Protein AF-A0A7S1K147-F1 (afdb_monomer_lite)

pLDDT: mean 88.96, std 15.21, range [46.34, 98.56]

Foldseek 3Di:
DFDKDWAADPVRHTQAIDGDPDDAWADWDAAPPQWIWTAHFQQKIWIAHSRRHTDAIERQDNVLNVLRGFNHKDDYHAWIWTQHVVRWIWIANHNHYHPIDTDDRQVDPHAFPDKDWADDPPDDPVPDIWIWTAHPVGDITID

Radius of gyration: 15.66 Å; chains: 1; bounding box: 42×30×36 Å

Structure (mmCIF, N/CA/C/O backbone):
data_AF-A0A7S1K147-F1
#
_entry.id   AF-A0A7S1K147-F1
#
loop_
_atom_site.group_PDB
_atom_site.id
_atom_site.type_symbol
_atom_site.label_atom_id
_atom_site.label_alt_id
_atom_site.label_comp_id
_atom_site.label_asym_id
_atom_site.label_entity_id
_atom_site.label_seq_id
_atom_site.pdbx_PDB_ins_code
_atom_site.Cartn_x
_atom_site.Cartn_y
_atom_site.Cartn_z
_atom_site.occupancy
_atom_site.B_iso_or_equiv
_atom_site.auth_seq_id
_atom_site.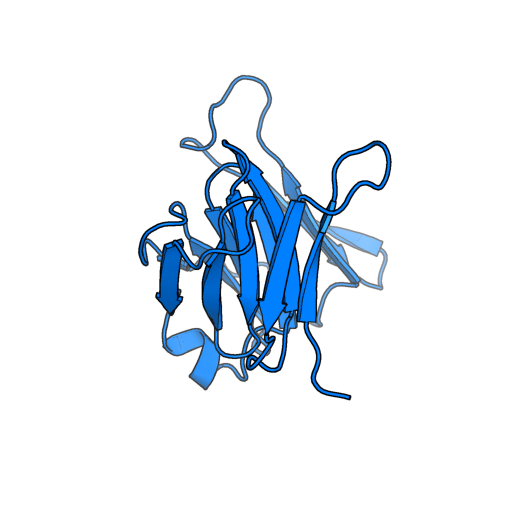auth_comp_id
_atom_site.auth_asym_id
_atom_site.auth_atom_id
_atom_site.pdbx_PDB_model_num
ATOM 1 N N . MET A 1 1 ? 15.847 -16.552 8.683 1.00 69.44 1 MET A N 1
ATOM 2 C CA . MET A 1 1 ? 16.103 -15.723 7.481 1.00 69.44 1 MET A CA 1
ATOM 3 C C . MET A 1 1 ? 15.431 -14.372 7.679 1.00 69.44 1 MET A C 1
ATOM 5 O O . MET A 1 1 ? 14.380 -14.348 8.306 1.00 69.44 1 MET A O 1
ATOM 9 N N . ARG A 1 2 ? 16.030 -13.261 7.226 1.00 85.56 2 ARG A N 1
ATOM 10 C CA . ARG A 1 2 ? 15.362 -11.944 7.244 1.00 85.56 2 ARG A CA 1
ATOM 11 C C . ARG A 1 2 ? 14.552 -11.795 5.948 1.00 85.56 2 ARG A C 1
ATOM 13 O O . ARG A 1 2 ? 15.102 -12.157 4.907 1.00 85.56 2 ARG A O 1
ATOM 20 N N . PRO A 1 3 ? 13.294 -11.325 5.989 1.00 93.75 3 PRO A N 1
ATOM 21 C CA . PRO A 1 3 ? 12.490 -11.163 4.781 1.00 93.75 3 PRO A CA 1
ATOM 22 C C . PRO A 1 3 ? 13.129 -10.142 3.824 1.00 93.75 3 PRO A C 1
ATOM 24 O O . PRO A 1 3 ? 13.904 -9.279 4.245 1.00 93.75 3 PRO A O 1
ATOM 27 N N . GLN A 1 4 ? 12.827 -10.259 2.531 1.00 95.81 4 GLN A N 1
ATOM 28 C CA . GLN A 1 4 ? 13.313 -9.358 1.482 1.00 95.81 4 GLN A CA 1
ATOM 29 C C . GLN A 1 4 ? 12.165 -8.952 0.564 1.00 95.81 4 GLN A C 1
ATOM 31 O O . GLN A 1 4 ? 11.303 -9.774 0.259 1.00 95.81 4 GLN A O 1
ATOM 36 N N . LEU A 1 5 ? 12.198 -7.705 0.101 1.00 97.00 5 LEU A N 1
ATOM 37 C CA . LEU A 1 5 ? 11.416 -7.262 -1.045 1.00 97.00 5 LEU A CA 1
ATOM 38 C C . LEU A 1 5 ? 12.221 -7.564 -2.303 1.00 97.00 5 LEU A C 1
ATOM 40 O O . LEU A 1 5 ? 13.369 -7.134 -2.403 1.00 97.00 5 LEU A O 1
ATOM 44 N N . GLN A 1 6 ? 11.629 -8.284 -3.249 1.00 97.50 6 GLN A N 1
ATOM 45 C CA . GLN A 1 6 ? 12.272 -8.657 -4.503 1.00 97.50 6 GLN A CA 1
ATOM 46 C C . GLN A 1 6 ? 11.328 -8.354 -5.658 1.00 97.50 6 GLN A C 1
ATOM 48 O O . GLN A 1 6 ? 10.154 -8.716 -5.622 1.00 97.50 6 GLN A O 1
ATOM 53 N N . THR A 1 7 ? 11.861 -7.713 -6.687 1.00 97.56 7 THR A N 1
ATOM 54 C CA . THR A 1 7 ? 11.151 -7.414 -7.930 1.00 97.56 7 THR A CA 1
ATOM 55 C C . THR A 1 7 ? 11.761 -8.214 -9.070 1.00 97.56 7 THR A C 1
ATOM 57 O O . THR A 1 7 ? 12.949 -8.558 -9.063 1.00 97.56 7 THR A O 1
ATOM 60 N N . TYR A 1 8 ? 10.942 -8.530 -10.067 1.00 97.50 8 TYR A N 1
ATOM 61 C CA . TYR A 1 8 ? 11.324 -9.385 -11.181 1.00 97.50 8 TYR A CA 1
ATOM 62 C C . TYR A 1 8 ? 10.763 -8.829 -12.481 1.00 97.50 8 TYR A C 1
ATOM 64 O O . TYR A 1 8 ? 9.696 -8.223 -12.499 1.00 97.50 8 TYR A O 1
ATOM 72 N N . THR A 1 9 ? 11.463 -9.078 -13.582 1.00 95.88 9 THR A N 1
ATOM 73 C CA . THR A 1 9 ? 10.887 -8.922 -14.915 1.00 95.88 9 THR A CA 1
ATOM 74 C C . THR A 1 9 ? 9.805 -9.976 -15.143 1.00 95.88 9 THR A C 1
ATOM 76 O O . THR A 1 9 ? 9.794 -11.022 -14.492 1.00 95.88 9 THR A O 1
ATOM 79 N N . ALA A 1 10 ? 8.961 -9.770 -16.155 1.00 94.06 10 ALA A N 1
ATOM 80 C CA . ALA A 1 10 ? 7.984 -10.773 -16.591 1.00 94.06 10 ALA A CA 1
ATOM 81 C C . ALA A 1 10 ? 8.624 -12.116 -17.014 1.00 94.06 10 ALA A C 1
ATOM 83 O O . ALA A 1 10 ? 7.976 -13.155 -16.960 1.00 94.06 10 ALA A O 1
ATOM 84 N N . ALA A 1 11 ? 9.910 -12.116 -17.389 1.00 97.19 11 ALA A N 1
ATOM 85 C CA . ALA A 1 11 ? 10.680 -13.327 -17.684 1.00 97.19 11 ALA A CA 1
ATOM 86 C C . ALA A 1 11 ? 11.268 -14.007 -16.426 1.00 97.19 11 ALA A C 1
ATOM 88 O O . ALA A 1 11 ? 12.048 -14.949 -16.543 1.00 97.19 11 ALA A O 1
ATOM 89 N N . GLY A 1 12 ? 10.959 -13.510 -15.224 1.00 96.25 12 GLY A N 1
ATOM 90 C CA . GLY A 1 12 ? 11.448 -14.053 -13.955 1.00 96.25 12 GLY A CA 1
ATOM 91 C C . GLY A 1 12 ? 12.878 -13.643 -13.588 1.00 96.25 12 GLY A C 1
ATOM 92 O O . GLY A 1 12 ? 13.459 -14.206 -12.660 1.00 96.25 12 GLY A O 1
ATOM 93 N N . ARG A 1 13 ? 13.479 -12.658 -14.275 1.00 97.56 13 ARG A N 1
ATOM 94 C CA . ARG A 1 13 ? 14.818 -12.158 -13.919 1.00 97.56 13 ARG A CA 1
ATOM 95 C C . ARG A 1 13 ? 14.701 -11.132 -12.801 1.00 97.56 13 ARG A C 1
ATOM 97 O O . ARG A 1 13 ? 13.975 -10.158 -12.954 1.00 97.56 13 ARG A O 1
ATOM 104 N N . ARG A 1 14 ? 15.449 -11.304 -11.708 1.00 97.50 14 ARG A N 1
ATOM 105 C CA . ARG A 1 14 ? 15.452 -10.332 -10.604 1.00 97.50 14 ARG A CA 1
ATOM 106 C C . ARG A 1 14 ? 15.920 -8.955 -11.092 1.00 97.50 14 ARG A C 1
ATOM 108 O O . ARG A 1 14 ? 16.956 -8.865 -11.751 1.00 97.50 14 ARG A O 1
ATOM 115 N N . LEU A 1 15 ? 15.155 -7.922 -10.752 1.00 96.50 15 LEU A N 1
ATOM 116 C CA . LEU A 1 15 ? 15.462 -6.516 -11.014 1.00 96.50 15 LEU A CA 1
ATOM 117 C C . LEU A 1 15 ? 16.140 -5.884 -9.799 1.00 96.50 15 LEU A C 1
ATOM 119 O O . LEU A 1 15 ? 17.274 -5.427 -9.900 1.00 96.50 15 LEU A O 1
ATOM 123 N N . GLY A 1 16 ? 15.477 -5.941 -8.644 1.00 96.50 16 GLY A N 1
ATOM 124 C CA . GLY A 1 16 ? 15.945 -5.367 -7.389 1.00 96.50 16 GLY A CA 1
ATOM 125 C C . GLY A 1 16 ? 15.789 -6.317 -6.206 1.00 96.50 16 GLY A C 1
ATOM 126 O O . GLY A 1 16 ? 15.089 -7.334 -6.264 1.00 96.50 16 GLY A O 1
ATOM 127 N N . SER A 1 17 ? 16.483 -5.994 -5.118 1.00 97.12 17 SER A N 1
ATOM 128 C CA . SER A 1 17 ? 16.242 -6.596 -3.810 1.00 97.12 17 SER A CA 1
ATOM 129 C C . SER A 1 17 ? 16.576 -5.602 -2.709 1.00 97.12 17 SER A C 1
ATOM 131 O O . SER A 1 17 ? 17.611 -4.940 -2.766 1.00 97.12 17 SER A O 1
ATOM 133 N N . ALA A 1 18 ? 15.733 -5.544 -1.685 1.00 96.69 18 ALA A N 1
ATOM 134 C CA . ALA A 1 18 ? 15.985 -4.781 -0.473 1.00 96.69 18 ALA A CA 1
ATOM 135 C C . ALA A 1 18 ? 15.647 -5.623 0.760 1.00 96.69 18 ALA A C 1
ATOM 137 O O . ALA A 1 18 ? 14.752 -6.474 0.740 1.00 96.69 18 ALA A O 1
ATOM 138 N N . GLN A 1 19 ? 16.358 -5.385 1.863 1.00 96.06 19 GLN A N 1
ATOM 139 C CA . GLN A 1 19 ? 16.016 -6.019 3.130 1.00 96.06 19 GLN A CA 1
ATOM 140 C C . GLN A 1 19 ? 14.651 -5.506 3.603 1.00 96.06 19 GLN A C 1
ATOM 142 O O . GLN A 1 19 ? 14.453 -4.303 3.752 1.00 96.06 19 GLN A O 1
ATOM 147 N N . TRP A 1 20 ? 13.728 -6.421 3.892 1.00 95.69 20 TRP A N 1
ATOM 148 C CA . TRP A 1 20 ? 12.417 -6.064 4.413 1.00 95.69 20 TRP A CA 1
ATOM 149 C C . TRP A 1 20 ? 12.479 -5.952 5.934 1.00 95.69 20 TRP A C 1
ATOM 151 O O . TRP A 1 20 ? 12.767 -6.922 6.640 1.00 95.69 20 TRP A O 1
ATOM 161 N N . THR A 1 21 ? 12.242 -4.750 6.447 1.00 93.88 21 THR A N 1
ATOM 162 C CA . THR A 1 21 ? 12.240 -4.453 7.890 1.00 93.88 21 THR A CA 1
ATOM 163 C C . THR A 1 21 ? 10.858 -4.058 8.405 1.00 93.88 21 THR A C 1
ATOM 165 O O . THR A 1 21 ? 10.677 -3.900 9.611 1.00 93.88 21 THR A O 1
ATOM 168 N N . PHE A 1 22 ? 9.881 -3.928 7.507 1.00 94.31 22 PHE A N 1
ATOM 169 C CA . PHE A 1 22 ? 8.527 -3.497 7.827 1.00 94.31 22 PHE A CA 1
ATOM 170 C C . PHE A 1 22 ? 7.653 -4.676 8.266 1.00 94.31 22 PHE A C 1
ATOM 172 O O . PHE A 1 22 ? 7.916 -5.840 7.951 1.00 94.31 22 PHE A O 1
ATOM 179 N N . ARG A 1 23 ? 6.595 -4.379 9.016 1.00 94.19 23 ARG A N 1
ATOM 180 C CA . ARG A 1 23 ? 5.638 -5.363 9.535 1.00 94.19 23 ARG A CA 1
ATOM 181 C C . ARG A 1 23 ? 4.233 -4.958 9.118 1.00 94.19 23 ARG A C 1
ATOM 183 O O . ARG A 1 23 ? 4.029 -3.808 8.766 1.00 94.19 23 ARG A O 1
ATOM 190 N N . GLU A 1 24 ? 3.298 -5.903 9.183 1.00 95.69 24 GLU A N 1
ATOM 191 C CA . GLU A 1 24 ? 1.868 -5.637 8.955 1.00 95.69 24 GLU A CA 1
ATOM 192 C C . GLU A 1 24 ? 1.580 -5.050 7.568 1.00 95.69 24 GLU A C 1
ATOM 194 O O . GLU A 1 24 ? 0.862 -4.069 7.424 1.00 95.69 24 GLU A O 1
ATOM 199 N N . LEU A 1 25 ? 2.167 -5.653 6.531 1.00 97.50 25 LEU A N 1
ATOM 200 C CA . LEU A 1 25 ? 1.823 -5.342 5.148 1.00 97.50 25 LEU A CA 1
ATOM 201 C C . LEU A 1 25 ? 0.375 -5.774 4.873 1.00 97.50 25 LEU A C 1
ATOM 203 O O . LEU A 1 25 ? 0.051 -6.951 5.021 1.00 97.50 25 LEU A O 1
ATOM 207 N N . ILE A 1 26 ? -0.462 -4.827 4.455 1.00 98.00 26 ILE A N 1
ATOM 208 C CA . ILE A 1 26 ? -1.872 -5.046 4.111 1.00 98.00 26 ILE A CA 1
ATOM 209 C C . ILE A 1 26 ? -2.047 -5.228 2.606 1.00 98.00 26 ILE A C 1
ATOM 211 O O . ILE A 1 26 ? -2.750 -6.139 2.177 1.00 98.00 26 ILE A O 1
ATOM 215 N N . ALA A 1 27 ? -1.400 -4.380 1.806 1.00 97.38 27 ALA A N 1
ATOM 216 C CA . ALA A 1 27 ? -1.459 -4.442 0.350 1.00 97.38 27 ALA A CA 1
ATOM 217 C C . ALA A 1 27 ? -0.092 -4.126 -0.260 1.00 97.38 27 ALA A C 1
ATOM 219 O O . ALA A 1 27 ? 0.655 -3.299 0.268 1.00 97.38 27 ALA A O 1
ATOM 220 N N . MET A 1 28 ? 0.216 -4.791 -1.372 1.00 97.50 28 MET A N 1
ATOM 221 C CA . MET A 1 28 ? 1.384 -4.538 -2.209 1.00 97.50 28 MET A CA 1
ATOM 222 C C . MET A 1 28 ? 0.948 -4.643 -3.667 1.00 97.50 28 MET A C 1
ATOM 224 O O . MET A 1 28 ? 0.628 -5.738 -4.126 1.00 97.50 28 MET A O 1
ATOM 228 N N . GLU A 1 29 ? 0.932 -3.523 -4.380 1.00 96.75 29 GLU A N 1
ATOM 229 C CA . GLU A 1 29 ? 0.466 -3.459 -5.767 1.00 96.75 29 GLU A CA 1
ATOM 230 C C . GLU A 1 29 ? 1.299 -2.459 -6.570 1.00 96.75 29 GLU A C 1
ATOM 232 O O . GLU A 1 29 ? 1.891 -1.528 -6.019 1.00 96.75 29 GLU A O 1
ATOM 237 N N . TRP A 1 30 ? 1.360 -2.676 -7.882 1.00 95.31 30 TRP A N 1
ATOM 238 C CA . TRP A 1 30 ? 1.946 -1.717 -8.810 1.00 95.31 30 TRP A CA 1
ATOM 239 C C . TRP A 1 30 ? 0.931 -0.620 -9.121 1.00 95.31 30 TRP A C 1
ATOM 241 O O . TRP A 1 30 ? -0.227 -0.912 -9.413 1.00 95.31 30 TRP A O 1
ATOM 251 N N . ALA A 1 31 ? 1.392 0.620 -9.065 1.00 93.00 31 ALA A N 1
ATOM 252 C CA . ALA A 1 31 ? 0.698 1.800 -9.550 1.00 93.00 31 ALA A CA 1
ATOM 253 C C . ALA A 1 31 ? 1.263 2.215 -10.921 1.00 93.00 31 ALA A C 1
ATOM 255 O O . ALA A 1 31 ? 2.116 1.523 -11.492 1.00 93.00 31 ALA A O 1
ATOM 256 N N . ASP A 1 32 ? 0.794 3.348 -11.442 1.00 87.50 32 ASP A N 1
ATOM 257 C CA . ASP A 1 32 ? 1.352 3.942 -12.657 1.00 87.50 32 ASP A CA 1
ATOM 258 C C . ASP A 1 32 ? 2.871 4.188 -12.533 1.00 87.50 32 ASP A C 1
ATOM 260 O O . ASP A 1 32 ? 3.436 4.263 -11.440 1.00 87.50 32 ASP A O 1
ATOM 264 N N . GLU A 1 33 ? 3.545 4.302 -13.681 1.00 86.88 33 GLU A N 1
ATOM 265 C CA . GLU A 1 33 ? 4.978 4.636 -13.772 1.00 86.88 33 GLU A CA 1
ATOM 266 C C . GLU A 1 33 ? 5.921 3.670 -13.021 1.00 86.88 33 GLU A C 1
ATOM 268 O O . GLU A 1 33 ? 6.988 4.062 -12.554 1.00 86.88 33 GLU A O 1
ATOM 273 N N . GLU A 1 34 ? 5.552 2.386 -12.927 1.00 91.06 34 GLU A N 1
ATOM 274 C CA . GLU A 1 34 ? 6.364 1.336 -12.282 1.00 91.06 34 GLU A CA 1
ATOM 275 C C . GLU A 1 34 ? 6.665 1.617 -10.797 1.00 91.06 34 GLU A C 1
ATOM 277 O O . GLU A 1 34 ? 7.690 1.190 -10.252 1.00 91.06 34 GLU A O 1
ATOM 282 N N . VAL A 1 35 ? 5.752 2.314 -10.117 1.00 95.94 35 VAL A N 1
ATOM 283 C CA . VAL A 1 35 ? 5.836 2.558 -8.677 1.00 95.94 35 VAL A CA 1
ATOM 284 C C . VAL A 1 35 ? 5.198 1.392 -7.926 1.00 95.94 35 VAL A C 1
ATOM 286 O O . VAL A 1 35 ? 4.008 1.117 -8.061 1.00 95.94 35 VAL A O 1
ATOM 289 N N . LEU A 1 36 ? 5.974 0.708 -7.087 1.00 97.62 36 LEU A N 1
ATOM 290 C CA . LEU A 1 36 ? 5.449 -0.313 -6.184 1.00 97.62 36 LEU A CA 1
ATOM 291 C C . LEU A 1 36 ? 4.933 0.347 -4.905 1.00 97.62 36 LEU A C 1
ATOM 293 O O . LEU A 1 36 ? 5.707 0.928 -4.143 1.00 97.62 36 LEU A O 1
ATOM 297 N N . VAL A 1 37 ? 3.641 0.215 -4.632 1.00 98.44 37 VAL A N 1
ATOM 298 C CA . VAL A 1 37 ? 2.985 0.781 -3.452 1.00 98.44 37 VAL A CA 1
ATOM 299 C C . VAL A 1 37 ? 2.797 -0.304 -2.400 1.00 98.44 37 VAL A C 1
ATOM 301 O O . VAL A 1 37 ? 2.290 -1.385 -2.683 1.00 98.44 37 VAL A O 1
ATOM 304 N N . CYS A 1 38 ? 3.199 -0.015 -1.167 1.00 98.38 38 CYS A N 1
ATOM 305 C CA . CYS A 1 38 ? 2.994 -0.863 0.002 1.00 98.38 38 CYS A CA 1
ATOM 306 C C . CYS A 1 38 ? 2.176 -0.108 1.048 1.00 98.38 38 CYS A C 1
ATOM 308 O O . CYS A 1 38 ? 2.564 0.982 1.475 1.00 98.38 38 CYS A O 1
ATOM 310 N N . VAL A 1 39 ? 1.077 -0.711 1.493 1.00 98.56 39 VAL A N 1
ATOM 311 C CA . VAL A 1 39 ? 0.194 -0.168 2.531 1.00 98.56 39 VAL A CA 1
ATOM 312 C C . VAL A 1 39 ? 0.329 -1.000 3.800 1.00 98.56 39 VAL A C 1
ATOM 314 O O . VAL A 1 39 ? 0.277 -2.229 3.736 1.00 98.56 39 VAL A O 1
ATOM 317 N N . PHE A 1 40 ? 0.486 -0.344 4.948 1.00 98.44 40 PHE A N 1
ATOM 318 C CA . PHE A 1 40 ? 0.733 -0.986 6.239 1.00 98.44 40 PHE A CA 1
ATOM 319 C C . PHE A 1 40 ? -0.432 -0.819 7.219 1.00 98.44 40 PHE A C 1
ATOM 321 O O . PHE A 1 40 ? -1.254 0.090 7.089 1.00 98.44 40 PHE A O 1
ATOM 328 N N . GLY A 1 41 ? -0.498 -1.710 8.211 1.00 98.31 41 GLY A N 1
ATOM 329 C CA . GLY A 1 41 ? -1.582 -1.787 9.195 1.00 98.31 41 GLY A CA 1
ATOM 330 C C . GLY A 1 41 ? -1.769 -0.517 10.027 1.00 98.31 41 GLY A C 1
ATOM 331 O O . GLY A 1 41 ? -2.877 -0.226 10.462 1.00 98.31 41 GLY A O 1
ATOM 332 N N . ASP A 1 42 ? -0.730 0.295 10.198 1.00 97.31 42 ASP A N 1
ATOM 333 C CA . ASP A 1 42 ? -0.794 1.578 10.904 1.00 97.31 42 ASP A CA 1
ATOM 334 C C . ASP A 1 42 ? -1.285 2.752 10.034 1.00 97.31 42 ASP A C 1
ATOM 336 O O . ASP A 1 42 ? -1.411 3.870 10.531 1.00 97.31 42 ASP A O 1
ATOM 340 N N . GLY A 1 43 ? -1.593 2.512 8.755 1.00 98.12 43 GLY A N 1
ATOM 341 C CA . GLY A 1 43 ? -2.010 3.546 7.805 1.00 98.12 43 GLY A CA 1
ATOM 342 C C . GLY A 1 43 ? -0.851 4.247 7.097 1.00 98.12 43 GLY A C 1
ATOM 343 O O . GLY A 1 43 ? -1.083 5.227 6.383 1.00 98.12 43 GLY A O 1
ATOM 344 N N . VAL A 1 44 ? 0.384 3.765 7.270 1.00 98.44 44 VAL A N 1
ATOM 345 C CA . VAL A 1 44 ? 1.533 4.235 6.495 1.00 98.44 44 VAL A CA 1
ATOM 346 C C . VAL A 1 44 ? 1.490 3.647 5.088 1.00 98.44 44 VAL A C 1
ATOM 348 O O . VAL A 1 44 ? 1.252 2.456 4.888 1.00 98.44 44 VAL A O 1
ATOM 351 N N . VAL A 1 45 ? 1.780 4.492 4.106 1.00 98.56 45 VAL A N 1
ATOM 352 C CA . VAL A 1 45 ? 2.055 4.104 2.724 1.00 98.56 45 VAL A CA 1
ATOM 353 C C . VAL A 1 45 ? 3.540 4.306 2.467 1.00 98.56 45 VAL A C 1
ATOM 355 O O . VAL A 1 45 ? 4.108 5.327 2.860 1.00 98.56 45 VAL A O 1
ATOM 358 N N . ARG A 1 46 ? 4.177 3.333 1.814 1.00 98.44 46 ARG A N 1
ATOM 359 C CA . ARG A 1 46 ? 5.535 3.457 1.272 1.00 98.44 46 ARG A CA 1
ATOM 360 C C . ARG A 1 46 ? 5.521 3.128 -0.204 1.00 98.44 46 ARG A C 1
ATOM 362 O O . ARG A 1 46 ? 4.865 2.171 -0.608 1.00 98.44 46 ARG A O 1
ATOM 369 N N . THR A 1 47 ? 6.288 3.877 -0.974 1.00 98.12 47 THR A N 1
ATOM 370 C CA . THR A 1 47 ? 6.504 3.595 -2.388 1.00 98.12 47 THR A CA 1
ATOM 371 C C . THR A 1 47 ? 7.941 3.195 -2.648 1.00 98.12 47 THR A C 1
ATOM 373 O O . THR A 1 47 ? 8.864 3.652 -1.966 1.00 98.12 47 THR A O 1
ATOM 376 N N . PHE A 1 48 ? 8.123 2.320 -3.629 1.00 98.12 48 PHE A N 1
ATOM 377 C CA . PHE A 1 48 ? 9.422 1.835 -4.058 1.00 98.12 48 PHE A CA 1
ATOM 378 C C . PHE A 1 48 ? 9.527 1.878 -5.578 1.00 98.12 48 PHE A C 1
ATOM 380 O O . PHE A 1 48 ? 8.544 1.632 -6.275 1.00 98.12 48 PHE A O 1
ATOM 387 N N . SER A 1 49 ? 10.731 2.130 -6.083 1.00 97.12 49 SER A N 1
ATOM 388 C CA . SER A 1 49 ? 11.036 1.935 -7.498 1.00 97.12 49 SER A CA 1
ATOM 389 C C . SER A 1 49 ? 11.054 0.443 -7.844 1.00 97.12 49 SER A C 1
ATOM 391 O O . SER A 1 49 ? 11.175 -0.423 -6.967 1.00 97.12 49 SER A O 1
ATOM 393 N N . ALA A 1 50 ? 11.045 0.120 -9.139 1.00 96.31 50 ALA A N 1
ATOM 394 C CA . ALA A 1 50 ? 11.229 -1.249 -9.618 1.00 96.31 50 ALA A CA 1
ATOM 395 C C . ALA A 1 50 ? 12.559 -1.897 -9.171 1.00 96.31 50 ALA A C 1
ATOM 397 O O . ALA A 1 50 ? 12.685 -3.121 -9.210 1.00 96.31 50 ALA A O 1
ATOM 398 N N . LEU A 1 51 ? 13.543 -1.114 -8.711 1.00 97.19 51 LEU A N 1
ATOM 399 C CA . LEU A 1 51 ? 14.819 -1.593 -8.162 1.00 97.19 51 LEU A CA 1
ATOM 400 C C . LEU A 1 51 ? 14.797 -1.784 -6.633 1.00 97.19 51 LEU A C 1
ATOM 402 O O . LEU A 1 51 ? 15.833 -2.077 -6.036 1.00 97.19 51 LEU A O 1
ATOM 406 N N . CYS A 1 52 ? 13.619 -1.688 -6.009 1.00 97.44 52 CYS A N 1
ATOM 407 C CA . CYS A 1 52 ? 13.396 -1.754 -4.561 1.00 97.44 52 CYS A CA 1
ATOM 408 C C . CYS A 1 52 ? 13.973 -0.560 -3.773 1.00 97.44 52 CYS A C 1
ATOM 410 O O . CYS A 1 52 ? 14.212 -0.678 -2.569 1.00 97.44 52 CYS A O 1
ATOM 412 N N . GLU A 1 53 ? 14.187 0.590 -4.414 1.00 97.19 53 GLU A N 1
ATOM 413 C CA . GLU A 1 53 ? 14.624 1.814 -3.731 1.00 97.19 53 GLU A CA 1
ATOM 414 C C . GLU A 1 53 ? 13.408 2.530 -3.148 1.00 97.19 53 GLU A C 1
ATOM 416 O O . GLU A 1 53 ? 12.434 2.762 -3.858 1.00 97.19 53 GLU A O 1
ATOM 421 N N . GLN A 1 54 ? 13.438 2.880 -1.860 1.00 97.31 54 GLN A N 1
ATOM 422 C CA . GLN A 1 54 ? 12.321 3.595 -1.238 1.00 97.31 54 GLN A CA 1
ATOM 423 C C . GLN A 1 54 ? 12.236 5.026 -1.788 1.00 97.31 54 GLN A C 1
ATOM 425 O O . GLN A 1 54 ? 13.207 5.773 -1.699 1.00 97.31 54 GLN A O 1
ATOM 430 N N . MET A 1 55 ? 11.063 5.411 -2.290 1.00 97.31 55 MET A N 1
ATOM 431 C CA . MET A 1 55 ? 10.808 6.725 -2.883 1.00 97.31 55 MET A CA 1
ATOM 432 C C . MET A 1 55 ? 10.144 7.665 -1.871 1.00 97.31 55 MET A C 1
ATOM 434 O O . MET A 1 55 ? 10.762 8.621 -1.405 1.00 97.31 55 MET A O 1
ATOM 438 N N . HIS A 1 56 ? 8.911 7.360 -1.460 1.00 98.00 56 HIS A N 1
ATOM 439 C CA . HIS A 1 56 ? 8.141 8.170 -0.515 1.00 98.00 56 HIS A CA 1
ATOM 440 C C . HIS A 1 56 ? 7.619 7.327 0.648 1.00 98.00 56 HIS A C 1
ATOM 442 O O . HIS A 1 56 ? 7.459 6.109 0.545 1.00 98.00 56 HIS A O 1
ATOM 448 N N . PHE A 1 57 ? 7.348 7.986 1.775 1.00 97.69 57 PHE A N 1
ATOM 449 C CA . PHE A 1 57 ? 6.580 7.402 2.866 1.00 97.69 57 PHE A CA 1
ATOM 450 C C . PHE A 1 57 ? 5.748 8.476 3.562 1.00 97.69 57 PHE A C 1
ATOM 452 O O . PHE A 1 57 ? 6.226 9.588 3.783 1.00 97.69 57 PHE A O 1
ATOM 459 N N . PHE A 1 58 ? 4.512 8.146 3.917 1.00 98.44 58 PHE A N 1
ATOM 460 C CA . PHE A 1 58 ? 3.622 9.057 4.633 1.00 98.44 58 PHE A CA 1
ATOM 461 C C . PHE A 1 58 ? 2.525 8.278 5.362 1.00 98.44 58 PHE A C 1
ATOM 463 O O . PHE A 1 58 ? 2.130 7.197 4.928 1.00 98.44 58 PHE A O 1
ATOM 470 N N . THR A 1 59 ? 2.015 8.837 6.458 1.00 98.31 59 THR A N 1
ATOM 471 C CA . THR A 1 59 ? 0.772 8.369 7.086 1.00 98.31 59 THR A CA 1
ATOM 472 C C . THR A 1 59 ? -0.408 8.980 6.339 1.00 98.31 59 THR A C 1
ATOM 474 O O . THR A 1 59 ? -0.429 10.193 6.138 1.00 98.31 59 THR A O 1
ATOM 477 N N . VAL A 1 60 ? -1.390 8.173 5.929 1.00 98.31 60 VAL A N 1
ATOM 478 C CA . VAL A 1 60 ? -2.562 8.680 5.188 1.00 98.31 60 VAL A CA 1
ATOM 479 C C . VAL A 1 60 ? -3.414 9.604 6.061 1.00 98.31 60 VAL A C 1
ATOM 481 O O . VAL A 1 60 ? -3.705 10.731 5.671 1.00 98.31 60 VAL A O 1
ATOM 484 N N . ASP A 1 61 ? -3.801 9.140 7.250 1.00 97.94 61 ASP A N 1
ATOM 485 C CA . ASP A 1 61 ? -4.517 9.921 8.262 1.00 97.94 61 ASP A CA 1
ATOM 486 C C . ASP A 1 61 ? -4.300 9.275 9.638 1.00 97.94 61 ASP A C 1
ATOM 488 O O . ASP A 1 61 ? -4.550 8.082 9.817 1.00 97.94 61 ASP A O 1
ATOM 492 N N . GLU A 1 62 ? -3.861 10.054 10.628 1.00 97.31 62 GLU A N 1
ATOM 493 C CA . GLU A 1 62 ? -3.585 9.573 11.993 1.00 97.31 62 GLU A CA 1
ATOM 494 C C . GLU A 1 62 ? -4.820 8.963 12.685 1.00 97.31 62 GLU A C 1
ATOM 496 O O . GLU A 1 62 ? -4.696 8.158 13.612 1.00 97.31 62 GLU A O 1
ATOM 501 N N . ARG A 1 63 ? -6.039 9.297 12.231 1.00 97.75 63 ARG A N 1
ATOM 502 C CA . ARG A 1 63 ? -7.276 8.690 12.746 1.00 97.75 63 ARG A CA 1
ATOM 503 C C . ARG A 1 63 ? -7.328 7.185 12.507 1.00 97.75 63 ARG A C 1
ATOM 505 O O . ARG A 1 63 ? -7.885 6.489 13.347 1.00 97.75 63 ARG A O 1
ATOM 512 N N . ILE A 1 64 ? -6.731 6.684 11.425 1.00 98.19 64 ILE A N 1
ATOM 513 C CA . ILE A 1 64 ? -6.747 5.256 11.070 1.00 98.19 64 ILE A CA 1
ATOM 514 C C . ILE A 1 64 ? -6.155 4.417 12.204 1.00 98.19 64 ILE A C 1
ATOM 516 O O . ILE A 1 64 ? -6.729 3.404 12.601 1.00 98.19 64 ILE A O 1
ATOM 520 N N . LYS A 1 65 ? -5.047 4.876 12.792 1.00 95.94 65 LYS A N 1
ATOM 521 C CA . LYS A 1 65 ? -4.407 4.206 13.925 1.00 95.94 65 LYS A CA 1
ATOM 522 C C . LYS A 1 65 ? -5.313 4.164 15.159 1.0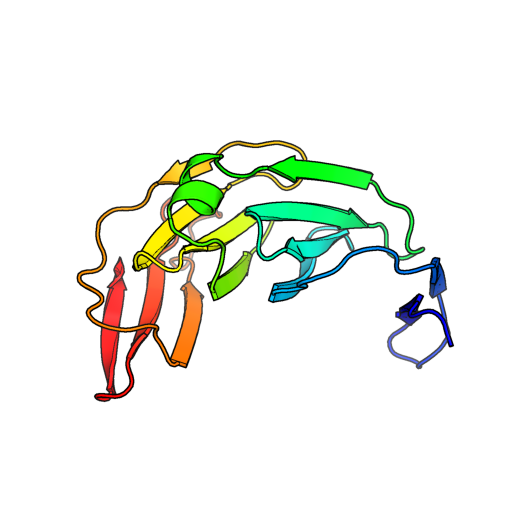0 95.94 65 LYS A C 1
ATOM 524 O O . LYS A 1 65 ? -5.409 3.130 15.815 1.00 95.94 65 LYS A O 1
ATOM 529 N N . ASN A 1 66 ? -6.017 5.261 15.446 1.00 97.00 66 ASN A N 1
ATOM 530 C CA . ASN A 1 66 ? -6.986 5.333 16.549 1.00 97.00 66 ASN A CA 1
ATOM 531 C C . ASN A 1 66 ? -8.235 4.473 16.297 1.00 97.00 66 ASN A C 1
ATOM 533 O O . ASN A 1 66 ? -8.908 4.066 17.240 1.00 97.00 66 ASN A O 1
ATOM 537 N N . GLU A 1 67 ? -8.532 4.179 15.034 1.00 97.94 67 GLU A N 1
ATOM 538 C CA . GLU A 1 67 ? -9.621 3.308 14.595 1.00 97.94 67 GLU A CA 1
ATOM 539 C C . GLU A 1 67 ? -9.219 1.823 14.530 1.00 97.94 67 GLU A C 1
ATOM 541 O O . GLU A 1 67 ? -9.965 1.019 13.980 1.00 97.94 67 GLU A O 1
ATOM 546 N N . GLY A 1 68 ? -8.066 1.449 15.100 1.00 97.62 68 GLY A N 1
ATOM 547 C CA . GLY A 1 68 ? -7.584 0.064 15.156 1.00 97.62 68 GLY A CA 1
ATOM 548 C C . GLY A 1 68 ? -6.744 -0.366 13.952 1.00 97.62 68 GLY A C 1
ATOM 549 O O . GLY A 1 68 ? -6.450 -1.551 13.818 1.00 97.62 68 GLY A O 1
ATOM 550 N N . GLY A 1 69 ? -6.340 0.580 13.102 1.00 98.38 69 GLY A N 1
ATOM 551 C CA . GLY A 1 69 ? -5.497 0.329 11.940 1.00 98.38 69 GLY A CA 1
ATOM 552 C C . GLY A 1 69 ? -6.278 -0.029 10.680 1.00 98.38 69 GLY A C 1
ATOM 553 O O . GLY A 1 69 ? -7.509 -0.038 10.652 1.00 98.38 69 GLY A O 1
ATOM 554 N N . VAL A 1 70 ? -5.535 -0.292 9.612 1.00 98.50 70 VAL A N 1
ATOM 555 C CA . VAL A 1 70 ? -6.039 -0.691 8.298 1.00 98.50 70 VAL A CA 1
ATOM 556 C C . VAL A 1 70 ? -6.326 -2.186 8.302 1.00 98.50 70 VAL A C 1
ATOM 558 O O . VAL A 1 70 ? -5.456 -2.986 8.636 1.00 98.50 70 VAL A O 1
ATOM 561 N N . ILE A 1 71 ? -7.525 -2.570 7.868 1.00 97.94 71 ILE A N 1
ATOM 562 C CA . ILE A 1 71 ? -7.901 -3.980 7.690 1.00 97.94 71 ILE A CA 1
ATOM 563 C C . ILE A 1 71 ? -7.889 -4.412 6.225 1.00 97.94 71 ILE A C 1
ATOM 565 O O . ILE A 1 71 ? -7.684 -5.589 5.941 1.00 97.94 71 ILE A O 1
ATOM 569 N N . GLN A 1 72 ? -8.096 -3.478 5.295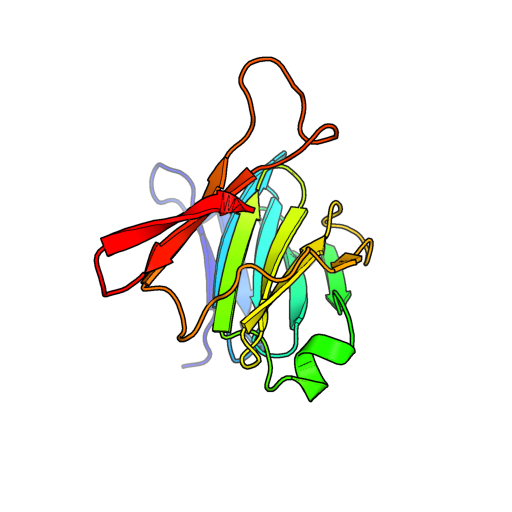 1.00 97.88 72 GLN A N 1
ATOM 570 C CA . GLN A 1 72 ? -8.011 -3.705 3.853 1.00 97.88 72 GLN A CA 1
ATOM 571 C C . GLN A 1 72 ? -7.599 -2.419 3.139 1.00 97.88 72 GLN A C 1
ATOM 573 O O . GLN A 1 72 ? -7.911 -1.320 3.600 1.00 97.88 72 GLN A O 1
ATOM 578 N N . ALA A 1 73 ? -6.933 -2.560 1.996 1.00 97.94 73 ALA A N 1
ATOM 579 C CA . ALA A 1 73 ? -6.571 -1.442 1.141 1.00 97.94 73 ALA A CA 1
ATOM 580 C C . ALA A 1 73 ? -6.635 -1.834 -0.340 1.00 97.94 73 ALA A C 1
ATOM 582 O O . ALA A 1 73 ? -6.451 -3.002 -0.678 1.00 97.94 73 ALA A O 1
ATOM 583 N N . CYS A 1 74 ? -6.873 -0.846 -1.198 1.00 96.62 74 CYS A N 1
ATOM 584 C CA . CYS A 1 74 ? -6.788 -0.959 -2.652 1.00 96.62 74 CYS A CA 1
ATOM 585 C C . CYS A 1 74 ? -5.845 0.124 -3.169 1.00 96.62 74 CYS A C 1
ATOM 587 O O . CYS A 1 74 ? -5.983 1.283 -2.765 1.00 96.62 74 CYS A O 1
ATOM 589 N N . VAL A 1 75 ? -4.929 -0.230 -4.066 1.00 95.31 75 VAL A N 1
ATOM 590 C CA . VAL A 1 75 ? -4.158 0.750 -4.833 1.00 95.31 75 VAL A CA 1
ATOM 591 C C . VAL A 1 75 ? -4.898 1.000 -6.146 1.00 95.31 75 VAL A C 1
ATOM 593 O O . VAL A 1 75 ? -5.537 0.110 -6.703 1.00 95.31 75 VAL A O 1
ATOM 596 N N . PHE A 1 76 ? -4.885 2.240 -6.613 1.00 90.94 76 PHE A N 1
ATOM 597 C CA . PHE A 1 76 ? -5.463 2.634 -7.895 1.00 90.94 76 PHE A CA 1
ATOM 598 C C . PHE A 1 76 ? -4.592 3.723 -8.506 1.00 90.94 76 PHE A C 1
ATOM 600 O O . PHE A 1 76 ? -4.019 4.485 -7.738 1.00 90.94 76 PHE A O 1
ATOM 607 N N . ASP A 1 77 ? -4.522 3.829 -9.836 1.00 86.94 77 ASP A N 1
ATOM 608 C CA . ASP A 1 77 ? -3.785 4.846 -10.609 1.00 86.94 77 ASP A CA 1
ATOM 609 C C . ASP A 1 77 ? -2.609 5.487 -9.838 1.00 86.94 77 ASP A C 1
ATOM 611 O O . ASP A 1 77 ? -1.522 4.919 -9.765 1.00 86.94 77 ASP A O 1
ATOM 615 N N . ASN A 1 78 ? -2.859 6.628 -9.175 1.00 89.44 78 ASN A N 1
ATOM 616 C CA . ASN A 1 78 ? -1.897 7.353 -8.339 1.00 89.44 78 ASN A CA 1
ATOM 617 C C . ASN A 1 78 ? -2.393 7.594 -6.894 1.00 89.44 78 ASN A C 1
ATOM 619 O O . ASN A 1 78 ? -2.223 8.675 -6.320 1.00 89.44 78 ASN A O 1
ATOM 623 N N . GLY A 1 79 ? -3.057 6.611 -6.292 1.00 94.56 79 GLY A N 1
ATOM 624 C CA . GLY A 1 79 ? -3.651 6.731 -4.969 1.00 94.56 79 GLY A CA 1
ATOM 625 C C . GLY A 1 79 ? -3.951 5.405 -4.282 1.00 94.56 79 GLY A C 1
ATOM 626 O O .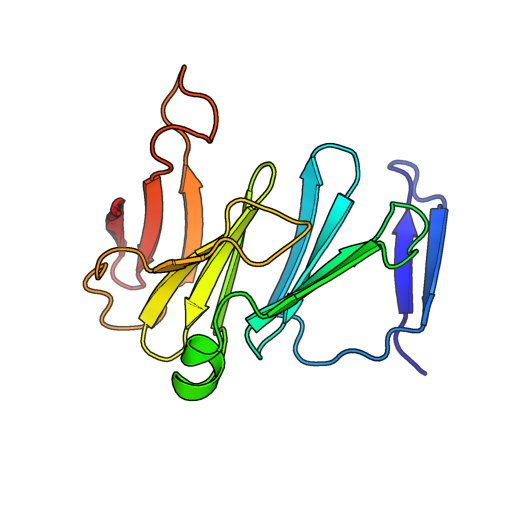 GLY A 1 79 ? -3.696 4.316 -4.792 1.00 94.56 79 GLY A O 1
ATOM 627 N N . VAL A 1 80 ? -4.487 5.514 -3.069 1.00 97.38 80 VAL A N 1
ATOM 628 C CA . VAL A 1 80 ? -4.905 4.366 -2.261 1.00 97.38 80 VAL A CA 1
ATOM 629 C C . VAL A 1 80 ? -6.246 4.627 -1.592 1.00 97.38 80 VAL A C 1
ATOM 631 O O . VAL A 1 80 ? -6.536 5.751 -1.181 1.00 97.38 80 VAL A O 1
ATOM 634 N N . VAL A 1 81 ? -7.060 3.584 -1.449 1.00 97.88 81 VAL A N 1
ATOM 635 C CA . VAL A 1 81 ? -8.210 3.571 -0.538 1.00 97.88 81 VAL A CA 1
ATOM 636 C C . VAL A 1 81 ? -7.900 2.623 0.610 1.00 97.88 81 VAL A C 1
ATOM 638 O O . VAL A 1 81 ? -7.499 1.488 0.372 1.00 97.88 81 VAL A O 1
ATOM 641 N N . LEU A 1 82 ? -8.101 3.069 1.849 1.00 98.25 82 LEU A N 1
ATOM 642 C CA . LEU A 1 82 ? -7.950 2.259 3.054 1.00 98.25 82 LEU A CA 1
ATOM 643 C C . LEU A 1 82 ? -9.288 2.115 3.768 1.00 98.25 82 LEU A C 1
ATOM 645 O O . LEU A 1 82 ? -10.032 3.086 3.911 1.00 98.25 82 LEU A O 1
ATOM 649 N N . LEU A 1 83 ? -9.549 0.914 4.273 1.00 98.44 83 LEU A N 1
ATOM 650 C CA . LEU A 1 83 ? -10.622 0.619 5.211 1.00 98.44 83 LEU A CA 1
ATOM 651 C C . LEU A 1 83 ? -10.014 0.387 6.594 1.00 98.44 83 LEU A C 1
ATOM 653 O O . LEU A 1 83 ? -9.180 -0.507 6.762 1.00 98.44 83 LEU A O 1
ATOM 657 N N . SER A 1 84 ? -10.431 1.181 7.579 1.00 98.44 84 SER A N 1
ATOM 658 C CA . SER A 1 84 ? -10.009 1.007 8.971 1.00 98.44 84 SER A CA 1
ATOM 659 C C . SER A 1 84 ? -10.787 -0.106 9.681 1.00 98.44 84 SER A C 1
ATOM 661 O O . SER A 1 84 ? -11.859 -0.520 9.230 1.00 98.44 84 SER A O 1
ATOM 663 N N . ALA A 1 85 ? -10.295 -0.572 10.834 1.00 98.06 85 ALA A N 1
ATOM 664 C CA . ALA A 1 85 ? -11.006 -1.558 11.654 1.00 98.06 85 ALA A CA 1
ATOM 665 C C . ALA A 1 85 ? -12.350 -1.030 12.201 1.00 98.06 85 ALA A C 1
ATOM 667 O O . ALA A 1 85 ? -13.255 -1.819 12.470 1.00 98.06 85 ALA A O 1
ATOM 668 N N . ALA A 1 86 ? -12.529 0.296 12.273 1.00 97.56 86 ALA A N 1
ATOM 669 C CA . ALA A 1 86 ? -13.810 0.952 12.551 1.00 97.56 86 ALA A CA 1
ATOM 670 C C . ALA A 1 86 ? -14.748 1.052 11.326 1.00 97.56 86 ALA A C 1
ATOM 672 O O . ALA A 1 86 ? -15.758 1.756 11.383 1.00 97.56 86 ALA A O 1
ATOM 673 N N . LEU A 1 87 ? -14.416 0.367 10.226 1.00 97.44 87 LEU A N 1
ATOM 674 C CA . LEU A 1 87 ? -15.159 0.328 8.963 1.00 97.44 87 LEU A CA 1
ATOM 675 C C . LEU A 1 87 ? -15.317 1.697 8.286 1.00 97.44 87 LEU A C 1
ATOM 677 O O . LEU A 1 87 ? -16.315 1.965 7.617 1.00 97.44 87 LEU A O 1
ATOM 681 N N . ARG A 1 88 ? -14.323 2.576 8.448 1.00 97.75 88 ARG A N 1
ATOM 682 C CA . ARG A 1 88 ? -14.287 3.898 7.811 1.00 97.75 88 ARG A CA 1
ATOM 683 C C . ARG A 1 88 ? -13.343 3.879 6.621 1.00 97.75 88 ARG A C 1
ATOM 685 O O . ARG A 1 88 ? -12.269 3.286 6.682 1.00 97.75 88 ARG A O 1
ATOM 692 N N . LEU A 1 89 ? -13.752 4.557 5.556 1.00 97.75 89 LEU A N 1
ATOM 693 C CA . LEU A 1 89 ? -13.007 4.623 4.308 1.00 97.75 89 LEU A CA 1
ATOM 694 C C . LEU A 1 89 ? -12.219 5.928 4.195 1.00 97.75 89 LEU A C 1
ATOM 696 O O . LEU A 1 89 ? -12.734 7.015 4.472 1.00 97.75 89 LEU A O 1
ATOM 700 N N . TYR A 1 90 ? -10.978 5.806 3.742 1.00 98.00 90 TYR A N 1
ATOM 701 C CA . TYR A 1 90 ? -10.044 6.903 3.527 1.00 98.00 90 TYR A CA 1
ATOM 702 C C . TYR A 1 90 ? -9.462 6.781 2.127 1.00 98.00 90 TYR A C 1
ATOM 704 O O . TYR A 1 90 ? -8.868 5.758 1.810 1.00 98.00 90 TYR A O 1
ATOM 712 N N . ALA A 1 91 ? -9.611 7.809 1.300 1.00 97.00 91 ALA A N 1
ATOM 713 C CA . ALA A 1 91 ? -9.001 7.872 -0.021 1.00 97.00 91 ALA A CA 1
ATOM 714 C C . ALA A 1 91 ? -7.851 8.877 -0.013 1.00 97.00 91 ALA A C 1
ATOM 716 O O . ALA A 1 91 ? -8.030 10.023 0.394 1.00 97.00 91 ALA A O 1
ATOM 717 N N . ASN A 1 92 ? -6.677 8.468 -0.478 1.00 97.12 92 ASN A N 1
ATOM 718 C CA . ASN A 1 92 ? -5.523 9.335 -0.663 1.00 97.12 92 ASN A CA 1
ATOM 719 C C . ASN A 1 92 ? -5.185 9.403 -2.150 1.00 97.12 92 ASN A C 1
ATOM 721 O O . ASN A 1 92 ? -4.850 8.385 -2.745 1.00 97.12 92 ASN A O 1
ATOM 725 N N . PHE A 1 93 ? -5.247 10.593 -2.744 1.00 93.94 93 PHE A N 1
ATOM 726 C CA . PHE A 1 93 ? -5.101 10.787 -4.197 1.00 93.94 93 PHE A CA 1
ATOM 727 C C . PHE A 1 93 ? -3.674 11.170 -4.628 1.00 93.94 93 PHE A C 1
ATOM 729 O O . PHE A 1 93 ? -3.477 11.867 -5.622 1.00 93.94 93 PHE A O 1
ATOM 736 N N . SER A 1 94 ? -2.677 10.783 -3.832 1.00 94.38 94 SER A N 1
ATOM 737 C CA . SER A 1 94 ? -1.259 10.983 -4.129 1.00 94.38 94 SER A CA 1
ATOM 738 C C . SER A 1 94 ? -0.439 9.833 -3.550 1.00 94.38 94 SER A C 1
ATOM 740 O O . SER A 1 94 ? -0.716 9.363 -2.449 1.00 94.38 94 SER A O 1
ATOM 742 N N . LEU A 1 95 ? 0.604 9.404 -4.253 1.00 96.44 95 LEU A N 1
ATOM 743 C CA . LEU A 1 95 ? 1.573 8.425 -3.748 1.00 96.44 95 LEU A CA 1
ATOM 744 C C . LEU A 1 95 ? 2.863 9.064 -3.205 1.00 96.44 95 LEU A C 1
ATOM 746 O O . LEU A 1 95 ? 3.788 8.365 -2.793 1.00 96.44 95 LEU A O 1
ATOM 750 N N . GLU A 1 96 ? 2.918 10.395 -3.159 1.00 96.25 96 GLU A N 1
ATOM 751 C CA . GLU A 1 96 ? 4.082 11.156 -2.689 1.00 96.25 96 GLU A CA 1
ATOM 752 C C . GLU A 1 96 ? 3.870 11.752 -1.293 1.00 96.25 96 GLU A C 1
ATOM 754 O O . GLU A 1 96 ? 4.827 12.006 -0.560 1.00 96.25 96 GLU A O 1
ATOM 759 N N . ARG A 1 97 ? 2.612 12.036 -0.940 1.00 96.12 97 ARG A N 1
ATOM 760 C CA . ARG A 1 97 ? 2.231 12.758 0.279 1.00 96.12 97 ARG A CA 1
ATOM 761 C C . ARG A 1 97 ? 0.806 12.428 0.709 1.00 96.12 97 ARG A C 1
ATOM 763 O O . ARG A 1 97 ? -0.031 12.003 -0.089 1.00 96.12 97 ARG A O 1
ATOM 770 N N . ALA A 1 98 ? 0.509 12.737 1.966 1.00 96.94 98 ALA A N 1
ATOM 771 C CA . ALA A 1 98 ? -0.848 12.691 2.485 1.00 96.94 98 ALA A CA 1
ATOM 772 C C . ALA A 1 98 ? -1.718 13.778 1.824 1.00 96.94 98 ALA A C 1
ATOM 774 O O . ALA A 1 98 ? -1.489 14.977 1.984 1.00 96.94 98 ALA A O 1
ATOM 775 N N . GLN A 1 99 ? -2.720 13.337 1.073 1.00 94.56 99 GLN A N 1
AT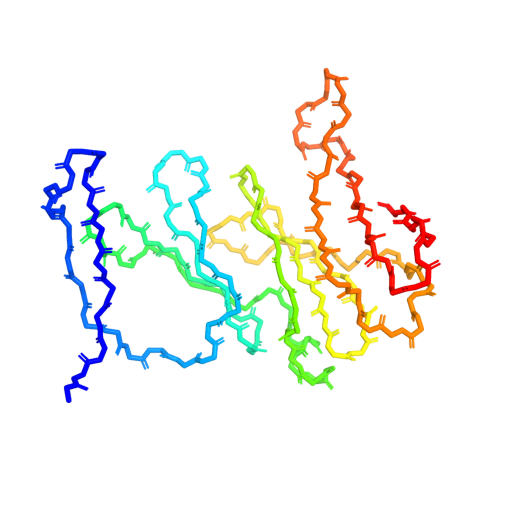OM 776 C CA . GLN A 1 99 ? -3.822 14.114 0.504 1.00 94.56 99 GLN A CA 1
ATOM 777 C C . GLN A 1 99 ? -5.110 13.319 0.711 1.00 94.56 99 GLN A C 1
ATOM 779 O O . GLN A 1 99 ? -5.789 12.899 -0.230 1.00 94.56 99 GLN A O 1
ATOM 784 N N . CYS A 1 100 ? -5.377 13.050 1.985 1.00 95.38 100 CYS A N 1
ATOM 785 C CA . CYS A 1 100 ? -6.446 12.177 2.416 1.00 95.38 100 CYS A CA 1
ATOM 786 C C . CYS A 1 100 ? -7.796 12.898 2.414 1.00 95.38 100 CYS A C 1
ATOM 788 O O . CYS A 1 100 ? -7.937 14.010 2.923 1.00 95.38 100 CYS A O 1
ATOM 790 N N . THR A 1 101 ? -8.803 12.211 1.893 1.00 96.00 101 THR A N 1
ATOM 791 C CA . THR A 1 101 ? -10.218 12.516 2.059 1.00 96.00 101 THR A CA 1
ATOM 792 C C . THR A 1 101 ? -10.884 11.324 2.730 1.00 96.00 101 THR A C 1
ATOM 794 O O . THR A 1 101 ? -10.874 10.212 2.201 1.00 96.00 101 THR A O 1
ATOM 797 N N . ARG A 1 102 ? -11.494 11.542 3.897 1.00 96.19 102 ARG A N 1
ATOM 798 C CA . ARG A 1 102 ? -12.377 10.538 4.497 1.00 96.19 102 ARG A CA 1
ATOM 799 C C . ARG A 1 102 ? -13.656 10.458 3.668 1.00 96.19 102 ARG A C 1
ATOM 801 O O . ARG A 1 102 ? -14.316 11.479 3.477 1.00 96.19 102 ARG A O 1
ATOM 808 N N . LEU A 1 103 ? -13.994 9.267 3.190 1.00 95.12 103 LEU A N 1
ATOM 809 C CA . LEU A 1 103 ? -15.195 9.052 2.388 1.00 95.12 103 LEU A CA 1
ATOM 810 C C . LEU A 1 103 ? -16.445 8.994 3.274 1.00 95.12 103 LEU A C 1
ATOM 812 O O . LEU A 1 103 ? -16.365 8.870 4.502 1.00 95.12 103 LEU A O 1
ATOM 816 N N . ALA A 1 104 ? -17.609 9.106 2.634 1.00 92.19 104 ALA A N 1
ATOM 817 C CA . ALA A 1 104 ? -18.891 8.941 3.302 1.00 92.19 104 ALA A CA 1
ATOM 818 C C . ALA A 1 104 ? -19.014 7.543 3.932 1.00 92.19 104 ALA A C 1
ATOM 820 O O . ALA A 1 104 ? -18.360 6.586 3.514 1.00 92.19 104 ALA A O 1
ATOM 821 N N . ASP A 1 105 ? -19.852 7.438 4.963 1.00 91.56 105 ASP A N 1
ATOM 822 C CA . ASP A 1 105 ? -20.133 6.157 5.603 1.00 91.56 105 ASP A CA 1
ATOM 823 C C . ASP A 1 105 ? -20.833 5.217 4.610 1.00 91.56 105 ASP A C 1
ATOM 825 O O . ASP A 1 105 ? -21.924 5.509 4.121 1.00 91.56 105 ASP A O 1
ATOM 829 N N . ALA A 1 106 ? -20.188 4.086 4.330 1.00 89.75 106 ALA A N 1
ATOM 830 C CA . ALA A 1 106 ? -20.682 3.055 3.427 1.00 89.75 106 ALA A CA 1
ATOM 831 C C . ALA A 1 106 ? -21.788 2.177 4.040 1.00 89.75 106 ALA A C 1
ATOM 833 O O . ALA A 1 106 ? -22.334 1.309 3.359 1.00 89.75 106 ALA A O 1
ATOM 834 N N . GLY A 1 107 ? -22.104 2.347 5.329 1.00 93.12 107 GLY A N 1
ATOM 835 C CA . GLY A 1 107 ? -23.088 1.529 6.036 1.00 93.12 107 GLY A CA 1
ATOM 836 C C . GLY A 1 107 ? -22.627 0.087 6.271 1.00 93.12 107 GLY A C 1
ATOM 837 O O . GLY A 1 107 ? -23.459 -0.808 6.454 1.00 93.12 107 GLY A O 1
ATOM 838 N N . LEU A 1 108 ? -21.311 -0.156 6.254 1.00 93.25 108 LEU A N 1
ATOM 839 C CA . LEU A 1 108 ? -20.732 -1.476 6.492 1.00 93.25 108 LEU A CA 1
ATOM 840 C C . LEU A 1 108 ? -20.976 -1.904 7.941 1.00 93.25 108 LEU A C 1
ATOM 842 O O . LEU A 1 108 ? -20.678 -1.182 8.888 1.00 93.25 108 LEU A O 1
ATOM 846 N N . ARG A 1 109 ? -21.506 -3.116 8.113 1.00 93.75 109 ARG A N 1
ATOM 847 C CA . ARG A 1 109 ? -21.762 -3.722 9.435 1.00 93.75 109 ARG A CA 1
ATOM 848 C C . ARG A 1 109 ? -20.664 -4.689 9.864 1.00 93.75 109 ARG A C 1
ATOM 850 O O . ARG A 1 109 ? -20.579 -5.053 11.032 1.00 93.75 109 ARG A O 1
ATOM 857 N N . SER A 1 110 ? -19.850 -5.118 8.910 1.00 94.06 110 SER A N 1
ATOM 858 C CA . SER A 1 110 ? -18.714 -6.011 9.089 1.00 94.06 110 SER A CA 1
ATOM 859 C C . SER A 1 110 ? -17.672 -5.722 8.006 1.00 94.06 110 SER A C 1
ATOM 861 O O . SER A 1 110 ? -18.027 -5.147 6.970 1.00 94.06 110 SER A O 1
ATOM 863 N N . PRO A 1 111 ? -16.414 -6.156 8.189 1.00 93.81 111 PRO A N 1
ATOM 864 C CA . PRO A 1 111 ? -15.424 -6.130 7.123 1.00 93.81 111 PRO A CA 1
ATOM 865 C C . PRO A 1 111 ? -15.954 -6.818 5.855 1.00 93.81 111 PRO A C 1
ATOM 867 O O . PRO A 1 111 ? -16.546 -7.901 5.952 1.00 93.81 111 PRO A O 1
ATOM 870 N N . PRO A 1 112 ? -15.778 -6.217 4.671 1.00 93.75 112 PRO A N 1
ATOM 871 C CA . PRO A 1 112 ? -16.144 -6.860 3.424 1.00 93.75 112 PRO A CA 1
ATOM 872 C C . PRO A 1 112 ? -15.134 -7.946 3.053 1.00 93.75 112 PRO A C 1
ATOM 874 O O . PRO A 1 112 ? -14.009 -7.972 3.547 1.00 93.75 112 PRO A O 1
ATOM 877 N N . MET A 1 113 ? -15.517 -8.860 2.161 1.00 90.94 113 MET A N 1
ATOM 878 C CA . MET A 1 113 ? -14.602 -9.919 1.712 1.00 90.94 113 MET A CA 1
ATOM 879 C C . MET A 1 113 ? -13.532 -9.389 0.755 1.00 90.94 113 MET A C 1
ATOM 881 O O . MET A 1 113 ? -12.440 -9.942 0.678 1.00 90.94 113 MET A O 1
ATOM 885 N N . SER A 1 114 ? -13.873 -8.356 -0.012 1.00 90.25 114 SER A N 1
ATOM 886 C CA . SER A 1 114 ? -13.005 -7.735 -1.007 1.00 90.25 114 SER A CA 1
ATOM 887 C C . SER A 1 114 ? -13.524 -6.345 -1.356 1.00 90.25 114 SER A C 1
ATOM 889 O O . SER A 1 114 ? -14.735 -6.099 -1.305 1.00 90.25 114 SER A O 1
ATOM 891 N N . MET A 1 115 ? -12.618 -5.477 -1.790 1.00 93.88 115 MET A N 1
ATOM 892 C CA . MET A 1 115 ? -12.925 -4.154 -2.321 1.00 93.88 115 MET A CA 1
ATOM 893 C C . MET A 1 115 ? -12.196 -3.954 -3.648 1.00 93.88 115 MET A C 1
ATOM 895 O O . MET A 1 115 ? -11.134 -4.537 -3.865 1.00 93.88 115 MET A O 1
ATOM 899 N N . CYS A 1 116 ? -12.769 -3.137 -4.526 1.00 90.25 116 CYS A N 1
ATOM 900 C CA . CYS A 1 116 ? -12.076 -2.610 -5.694 1.00 90.25 116 CYS A CA 1
ATOM 901 C C . CYS A 1 116 ? -12.545 -1.186 -5.995 1.00 90.25 116 CYS A C 1
ATOM 903 O O . CYS A 1 116 ? -13.680 -0.806 -5.693 1.00 90.25 116 CYS A O 1
ATOM 905 N N . VAL A 1 117 ? -11.656 -0.403 -6.598 1.00 89.00 117 VAL A N 1
ATOM 906 C CA . VAL A 1 117 ? -11.949 0.957 -7.049 1.00 89.00 117 VAL A CA 1
ATOM 907 C C . VAL A 1 117 ? -12.368 0.895 -8.515 1.00 89.00 117 VAL A C 1
ATOM 909 O O . VAL A 1 117 ? -11.681 0.289 -9.333 1.00 89.00 117 VAL A O 1
ATOM 912 N N . LEU A 1 118 ? -13.512 1.495 -8.841 1.00 86.25 118 LEU A N 1
ATOM 913 C CA . LEU A 1 118 ? -14.054 1.566 -10.193 1.00 86.25 118 LEU A CA 1
ATOM 914 C C . LEU A 1 118 ? -14.085 3.018 -10.661 1.00 86.25 118 LEU A C 1
ATOM 916 O O . LEU A 1 118 ? -14.650 3.888 -9.998 1.00 86.25 118 LEU A O 1
ATOM 920 N N . PHE A 1 119 ? -13.548 3.268 -11.849 1.00 76.25 119 PHE A N 1
ATOM 921 C CA . PHE A 1 119 ? -13.628 4.575 -12.490 1.00 76.25 119 PHE A CA 1
ATOM 922 C C . PHE A 1 119 ? -14.785 4.604 -13.494 1.00 76.25 119 PHE A C 1
ATOM 924 O O . PHE A 1 119 ? -14.954 3.644 -14.255 1.00 76.25 119 PHE A O 1
ATOM 931 N N . PRO A 1 120 ? -15.599 5.675 -13.527 1.00 67.50 120 PRO A N 1
ATOM 932 C CA . PRO A 1 120 ? -16.577 5.868 -14.582 1.00 67.50 120 PRO A CA 1
ATOM 933 C C . PRO A 1 120 ? -15.881 5.885 -15.951 1.00 67.50 120 PRO A C 1
ATOM 935 O O . PRO A 1 120 ? -14.812 6.489 -16.091 1.00 67.50 120 PRO A O 1
ATOM 938 N N . PRO A 1 121 ? -16.476 5.282 -16.992 1.00 57.44 121 PRO A N 1
ATOM 939 C CA . PRO A 1 121 ? -15.930 5.393 -18.335 1.00 57.44 121 PRO A CA 1
ATOM 940 C C . PRO A 1 121 ? -15.856 6.873 -18.753 1.00 57.44 121 PRO A C 1
ATOM 942 O O . PRO A 1 121 ? -16.814 7.626 -18.581 1.00 57.44 121 PRO A O 1
ATOM 945 N N . HIS A 1 122 ? -14.713 7.275 -19.319 1.00 56.69 122 HIS A N 1
ATOM 946 C CA . HIS A 1 122 ? -14.414 8.626 -19.828 1.00 56.69 122 HIS A CA 1
ATOM 947 C C . HIS A 1 122 ? -14.169 9.738 -18.788 1.00 56.69 122 HIS A C 1
ATOM 949 O O . HIS A 1 122 ? -14.116 10.909 -19.169 1.00 56.69 122 HIS A O 1
ATOM 955 N N . GLN A 1 123 ? -13.950 9.411 -17.511 1.00 50.19 123 GLN A N 1
ATOM 956 C CA . GLN A 1 123 ? -13.442 10.363 -16.516 1.00 50.19 123 GLN A CA 1
ATOM 957 C C . GLN A 1 123 ? -12.066 9.914 -16.019 1.00 50.19 123 GLN A C 1
ATOM 959 O O . GLN A 1 123 ? -11.896 8.791 -15.558 1.00 50.19 123 GLN A O 1
ATOM 964 N N . SER A 1 124 ? -11.062 10.784 -16.141 1.00 47.56 124 SER A N 1
ATOM 965 C CA . SER A 1 124 ? -9.769 10.584 -15.485 1.00 47.56 124 SER A CA 1
ATOM 966 C C . SER A 1 124 ? -9.949 10.661 -13.963 1.00 47.56 124 SER A C 1
ATOM 968 O O . SER A 1 124 ? -10.814 11.402 -13.494 1.00 47.56 124 SER A O 1
ATOM 970 N N . ALA A 1 125 ? -9.116 9.937 -13.199 1.00 52.34 125 ALA A N 1
ATOM 971 C CA . ALA A 1 125 ? -9.178 9.693 -11.741 1.00 52.34 125 ALA A CA 1
ATOM 972 C C . ALA A 1 125 ? -9.421 10.904 -10.814 1.00 52.34 125 ALA A C 1
ATOM 974 O O . ALA A 1 125 ? -9.624 10.757 -9.611 1.00 52.34 125 ALA A O 1
ATOM 975 N N . ARG A 1 126 ? -9.399 12.119 -11.364 1.00 49.91 126 ARG A N 1
ATOM 976 C CA . ARG A 1 126 ? -9.733 13.376 -10.692 1.00 49.91 126 ARG A CA 1
ATOM 977 C C . ARG A 1 126 ? -11.236 13.638 -10.560 1.00 49.91 126 ARG A C 1
ATOM 979 O O . ARG A 1 126 ? -11.602 14.554 -9.829 1.00 49.91 126 ARG A O 1
ATOM 986 N N . ALA A 1 127 ? -12.093 12.872 -11.230 1.00 46.34 127 ALA A N 1
ATOM 987 C CA . ALA A 1 127 ? -13.542 12.995 -11.126 1.00 46.34 127 ALA A CA 1
ATOM 988 C C . ALA A 1 127 ? -14.154 11.643 -10.726 1.00 46.34 127 ALA A C 1
ATOM 990 O O . ALA A 1 127 ? -14.231 10.728 -11.532 1.00 46.34 127 ALA A O 1
ATOM 991 N N . ALA A 1 128 ? -14.544 11.539 -9.451 1.00 51.78 128 ALA A N 1
ATOM 992 C CA . ALA A 1 128 ? -15.373 10.479 -8.867 1.00 51.78 128 ALA A CA 1
ATOM 993 C C . ALA A 1 128 ? -14.928 9.024 -9.139 1.00 51.78 128 ALA A C 1
ATOM 995 O O . ALA A 1 128 ? -15.382 8.381 -10.079 1.00 51.78 128 ALA A O 1
ATOM 996 N N . ALA A 1 129 ? -14.109 8.463 -8.248 1.00 51.19 129 ALA A N 1
ATOM 997 C CA . ALA A 1 129 ? -13.949 7.013 -8.149 1.00 51.19 129 ALA A CA 1
ATOM 998 C C . ALA A 1 129 ? -15.126 6.421 -7.350 1.00 51.19 129 ALA A C 1
ATOM 1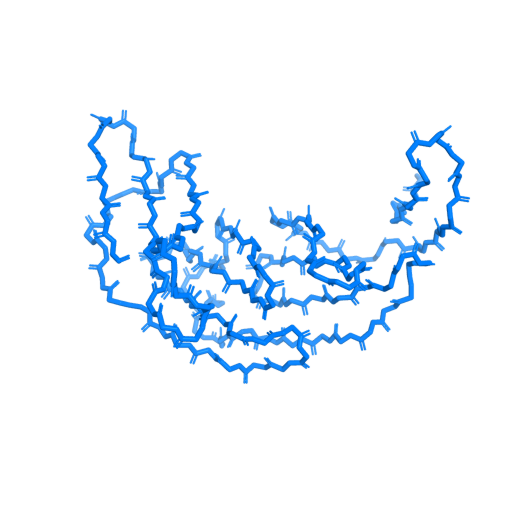000 O O . ALA A 1 129 ? -15.439 6.935 -6.279 1.00 51.19 129 ALA A O 1
ATOM 1001 N N . ASN A 1 130 ? -15.760 5.357 -7.849 1.00 59.56 130 ASN A N 1
ATOM 1002 C CA . ASN A 1 130 ? -16.764 4.595 -7.101 1.00 59.56 130 ASN A CA 1
ATOM 1003 C C . ASN A 1 130 ? -16.068 3.421 -6.411 1.00 59.56 130 ASN A C 1
ATOM 1005 O O . ASN A 1 130 ? -15.395 2.626 -7.073 1.00 59.56 130 ASN A O 1
ATOM 1009 N N . LEU A 1 131 ? -16.236 3.271 -5.099 1.00 65.50 131 LEU A N 1
ATOM 1010 C CA . LEU A 1 131 ? -15.729 2.098 -4.393 1.00 65.50 131 LEU A CA 1
ATOM 1011 C C . LEU A 1 131 ? -16.798 1.007 -4.402 1.00 65.50 131 LEU A C 1
ATOM 1013 O O . LEU A 1 131 ? -17.886 1.185 -3.853 1.00 65.50 131 LEU A O 1
ATOM 1017 N N . HIS A 1 132 ? -16.481 -0.142 -4.996 1.00 69.75 132 HIS A N 1
ATOM 1018 C CA . HIS A 1 132 ? -17.360 -1.300 -4.946 1.00 69.75 132 HIS A CA 1
ATOM 1019 C C . HIS A 1 132 ? -16.931 -2.237 -3.822 1.00 69.75 132 HIS A C 1
ATOM 1021 O O . HIS A 1 132 ? -15.786 -2.697 -3.765 1.00 69.75 132 HIS A O 1
ATOM 1027 N N . VAL A 1 133 ? -17.872 -2.546 -2.933 1.00 71.94 133 VAL A N 1
ATOM 1028 C CA . VAL A 1 133 ? -17.625 -3.376 -1.758 1.00 71.94 133 VAL A CA 1
ATOM 1029 C C . VAL A 1 133 ? -18.506 -4.621 -1.806 1.00 71.94 133 VAL A C 1
ATOM 1031 O O . VAL A 1 133 ? -19.728 -4.522 -1.931 1.00 71.94 133 VAL A O 1
ATOM 1034 N N . ARG A 1 134 ? -17.894 -5.809 -1.678 1.00 64.44 134 ARG A N 1
ATOM 1035 C CA . ARG A 1 134 ? -18.623 -7.086 -1.613 1.00 64.44 134 ARG A CA 1
ATOM 1036 C C . ARG A 1 134 ? -18.720 -7.586 -0.176 1.00 64.44 134 ARG A C 1
ATOM 1038 O O . ARG A 1 134 ? -17.714 -7.979 0.421 1.00 64.44 134 ARG A O 1
ATOM 1045 N N . THR A 1 135 ? -19.933 -7.624 0.364 1.00 69.44 135 THR A N 1
ATOM 1046 C CA . THR A 1 135 ? -20.205 -8.132 1.713 1.00 69.44 135 THR A CA 1
ATOM 1047 C C . THR A 1 135 ? -20.460 -9.653 1.727 1.00 69.44 135 THR A C 1
ATOM 1049 O O . THR A 1 135 ? -20.784 -10.233 0.685 1.00 69.44 135 THR A O 1
ATOM 1052 N N . PRO A 1 136 ? -20.310 -10.335 2.883 1.00 57.34 136 PRO A N 1
ATOM 1053 C CA . PRO A 1 136 ? -20.547 -11.782 3.010 1.00 57.34 136 PRO A CA 1
ATOM 1054 C C . PRO A 1 136 ? -21.979 -12.237 2.679 1.00 57.34 136 PRO A C 1
ATOM 1056 O O . PRO A 1 136 ? -22.178 -13.368 2.250 1.00 57.34 136 PRO A O 1
ATOM 1059 N N . ASP A 1 137 ? -22.973 -11.362 2.844 1.00 72.38 137 ASP A N 1
ATOM 1060 C CA . ASP A 1 137 ? -24.381 -11.582 2.484 1.00 72.38 137 ASP A CA 1
ATOM 1061 C C . ASP A 1 137 ? -24.681 -11.311 0.995 1.00 72.38 137 ASP A C 1
ATOM 1063 O O . ASP A 1 137 ? -25.829 -11.404 0.562 1.00 72.38 137 ASP A O 1
ATOM 1067 N N . GLY A 1 138 ? -23.653 -11.000 0.195 1.00 49.31 138 GLY A N 1
ATOM 1068 C CA . GLY A 1 138 ? -23.741 -10.888 -1.262 1.00 49.31 138 GLY A CA 1
ATOM 1069 C C . GLY A 1 138 ? -24.391 -9.602 -1.776 1.00 49.31 138 GLY A C 1
ATOM 1070 O O . GLY A 1 138 ? -24.648 -9.498 -2.976 1.00 49.31 138 GLY A O 1
ATOM 1071 N N . ARG A 1 139 ? -24.657 -8.617 -0.909 1.00 54.50 139 ARG A N 1
ATOM 1072 C CA . ARG A 1 139 ? -25.235 -7.329 -1.313 1.00 54.50 139 ARG A CA 1
ATOM 1073 C C . ARG A 1 139 ? -24.119 -6.349 -1.697 1.00 54.50 139 ARG A C 1
ATOM 1075 O O . ARG A 1 139 ? -23.256 -6.070 -0.869 1.00 54.50 139 ARG A O 1
ATOM 1082 N N . PRO A 1 140 ? -24.107 -5.810 -2.927 1.00 49.22 140 PRO A N 1
ATOM 1083 C CA . PRO A 1 140 ? -23.155 -4.767 -3.278 1.00 49.22 140 PRO A CA 1
ATOM 1084 C C . PRO A 1 140 ? -23.490 -3.480 -2.513 1.00 49.22 140 PRO A C 1
ATOM 1086 O O . PRO A 1 140 ? -24.641 -3.041 -2.509 1.00 49.22 140 PRO A O 1
ATOM 1089 N N . ALA A 1 141 ? -22.482 -2.874 -1.887 1.00 55.56 141 ALA A N 1
ATOM 1090 C CA . ALA A 1 141 ? -22.541 -1.498 -1.402 1.00 55.56 141 ALA A CA 1
ATOM 1091 C C . ALA A 1 141 ? -21.622 -0.646 -2.287 1.00 55.56 141 ALA A C 1
ATOM 1093 O O . ALA A 1 141 ? -20.471 -1.020 -2.526 1.00 55.56 141 ALA A O 1
ATOM 1094 N N . ALA A 1 142 ? -22.155 0.458 -2.806 1.00 48.69 142 ALA A N 1
ATOM 1095 C CA . ALA A 1 142 ? -21.415 1.432 -3.597 1.00 48.69 142 ALA A CA 1
ATOM 1096 C C . ALA A 1 142 ? -21.385 2.758 -2.836 1.00 48.69 142 ALA A C 1
ATOM 1098 O O . ALA A 1 142 ? -22.424 3.189 -2.326 1.00 48.69 142 ALA A O 1
ATOM 1099 N N . VAL A 1 143 ? -20.205 3.372 -2.768 1.00 50.81 143 VAL A N 1
ATOM 1100 C CA . VAL A 1 143 ? -19.992 4.741 -2.276 1.00 50.81 143 VAL A CA 1
ATOM 1101 C C . VAL A 1 143 ? -19.193 5.517 -3.301 1.00 50.81 143 VAL A C 1
ATOM 1103 O O . VAL A 1 143 ? -18.242 4.918 -3.861 1.00 50.81 143 VAL A O 1
#

Organism: NCBI:txid1169539

InterPro domains:
  IPR006926 Vps16, N-terminal [PF04841] (2-96)
  IPR016534 Vacuolar protein sorting-associated protein 16 [PTHR12811] (2-125)

Secondary structure (DSSP, 8-state):
---EEEEE-TTS-EEEEEE-----EEEEEE-GGGPEEEEETTSEEEEE-TTS-EEEEEES-THHHHTT-EEEEEEETTEEEEEETTS-EEEE--SSS--EEEPPP---SS--SEEEEEPPTT--TTS-PEEEEE-TT--EEE-

Sequence (143 aa):
MRPQLQTYTAAGRRLGSAQWTFRELIAMEWADEEVLVCVFGDGVVRTFSALCEQMHFFTVDERIKNEGGVIQACVFDNGVVLLSAALRLYANFSLERAQCTRLADAGLRSPPMSMCVLFPPHQSARAAANLHVRTPDGRPAAV